Protein AF-A0A821KIL1-F1 (afdb_monomer)

Foldseek 3Di:
DDDDPDDDDPDDDDDDDDDPPDPDDDDFWFDAPPDPVLSVVQRCVLPVVDDPVVSVVVVVVVLVVVVVVDDDDDPDDPVVVCVVSVVVVVVVVDDDDQQGPVRDGDDPD

Radius of gyration: 19.92 Å; Cα contacts (8 Å, |Δi|>4): 41; chains: 1; bounding box: 48×30×55 Å

Secondary structure (DSSP, 8-state):
----S---STT--------TT-----------SS-HHHHHHHHHHHHTT--HHHHHHHHHHHHHHHHTT----S---HHHHHHHHHHHHHHHT-SPP-PBTTTB-----

Mean predicted aligned error: 5.85 Å

Structure (mmCIF, N/CA/C/O backbone):
data_AF-A0A821KIL1-F1
#
_entry.id   AF-A0A821KIL1-F1
#
loop_
_atom_site.group_PDB
_atom_site.id
_atom_site.type_symbol
_atom_site.label_atom_id
_atom_site.label_alt_id
_atom_site.label_comp_id
_atom_site.label_asym_id
_atom_site.label_entity_id
_atom_site.label_seq_id
_atom_site.pdbx_PDB_ins_code
_atom_site.Cartn_x
_atom_site.Cartn_y
_atom_site.Cartn_z
_atom_site.occupancy
_atom_site.B_iso_or_equiv
_atom_site.auth_seq_id
_atom_site.auth_comp_id
_atom_site.auth_asym_id
_atom_site.auth_atom_id
_atom_site.pdbx_PDB_model_num
ATOM 1 N N . MET A 1 1 ? -12.542 10.463 29.159 1.00 49.09 1 MET A N 1
ATOM 2 C CA . MET A 1 1 ? -13.293 10.935 27.976 1.00 49.09 1 MET A CA 1
ATOM 3 C C . MET A 1 1 ? -14.087 9.761 27.441 1.00 49.09 1 MET A C 1
ATOM 5 O O . MET A 1 1 ? -13.485 8.727 27.191 1.00 49.09 1 MET A O 1
ATOM 9 N N . HIS A 1 2 ? -15.406 9.889 27.319 1.00 59.34 2 HIS A N 1
ATOM 10 C CA . HIS A 1 2 ? -16.233 8.879 26.659 1.00 59.34 2 HIS A CA 1
ATOM 11 C C . HIS A 1 2 ? -16.353 9.264 25.184 1.00 59.34 2 HIS A C 1
ATOM 13 O O . HIS A 1 2 ? -17.156 10.121 24.831 1.00 59.34 2 HIS A O 1
ATOM 19 N N . GLY A 1 3 ? -15.476 8.709 24.347 1.00 70.69 3 GLY A N 1
ATOM 20 C CA . GLY A 1 3 ? -15.628 8.786 22.895 1.00 70.69 3 GLY A CA 1
ATOM 21 C C . GLY A 1 3 ? -16.707 7.809 22.428 1.00 70.69 3 GLY A C 1
ATOM 22 O O . GLY A 1 3 ? -16.895 6.761 23.046 1.00 70.69 3 GLY A O 1
ATOM 23 N N . GLN A 1 4 ? -17.419 8.148 21.356 1.00 79.94 4 GLN 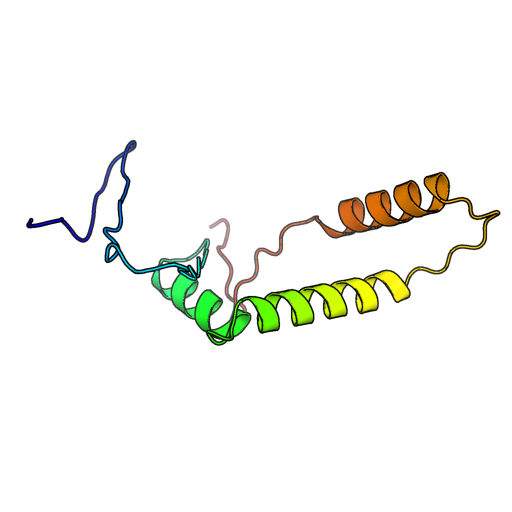A N 1
ATOM 24 C CA . GLN A 1 4 ? -18.281 7.197 20.656 1.00 79.94 4 GLN A CA 1
ATOM 25 C C . GLN A 1 4 ? -17.434 6.356 19.696 1.00 79.94 4 GLN A C 1
ATOM 27 O O . GLN A 1 4 ? -16.474 6.854 19.111 1.00 79.94 4 GLN A O 1
ATOM 32 N N . THR A 1 5 ? -17.776 5.077 19.543 1.00 83.81 5 THR A N 1
ATOM 33 C CA . THR A 1 5 ? -17.090 4.162 18.612 1.00 83.81 5 THR A CA 1
ATOM 34 C C . THR A 1 5 ? -17.677 4.199 17.201 1.00 83.81 5 THR A C 1
ATOM 36 O O . THR A 1 5 ? -17.142 3.558 16.303 1.00 83.81 5 THR A O 1
ATOM 39 N N . THR A 1 6 ? -18.773 4.934 17.008 1.00 85.62 6 THR A N 1
ATOM 40 C CA . THR A 1 6 ? -19.497 5.089 15.743 1.00 85.62 6 THR A CA 1
ATOM 41 C C . THR A 1 6 ? -19.999 6.525 15.621 1.00 85.62 6 THR A C 1
ATOM 43 O O . THR A 1 6 ? -20.424 7.108 16.619 1.00 85.62 6 THR A O 1
ATOM 46 N N . ALA A 1 7 ? -19.967 7.083 14.413 1.00 89.38 7 ALA A N 1
ATOM 47 C CA . ALA A 1 7 ? -20.533 8.389 14.097 1.00 89.38 7 ALA A CA 1
ATOM 48 C C . ALA A 1 7 ? -21.105 8.354 12.675 1.00 89.38 7 ALA A C 1
ATOM 50 O O . ALA A 1 7 ? -20.383 7.990 11.750 1.00 89.38 7 ALA A O 1
ATOM 51 N N . ASP A 1 8 ? -22.362 8.770 12.516 1.00 89.69 8 ASP A N 1
ATOM 52 C CA . ASP A 1 8 ? -23.072 8.778 11.234 1.00 89.69 8 ASP A CA 1
ATOM 53 C C . ASP A 1 8 ? -23.436 10.218 10.838 1.00 89.69 8 ASP A C 1
ATOM 55 O O . ASP A 1 8 ? -24.020 10.965 11.626 1.00 89.69 8 ASP A O 1
ATOM 59 N N . GLY A 1 9 ? -23.082 10.624 9.616 1.00 90.25 9 GLY A N 1
ATOM 60 C CA . GLY A 1 9 ? -23.398 11.943 9.058 1.00 90.25 9 GLY A CA 1
ATOM 61 C C . GLY A 1 9 ? -22.335 12.451 8.081 1.00 90.25 9 GLY A C 1
ATOM 62 O O . GLY A 1 9 ? -21.211 11.962 8.061 1.00 90.25 9 GLY A O 1
ATOM 63 N N . CYS A 1 10 ? -22.668 13.474 7.286 1.00 87.06 10 CYS A N 1
ATOM 64 C CA . CYS A 1 10 ? -21.799 13.996 6.216 1.00 87.06 10 CYS A CA 1
ATOM 65 C C . CYS A 1 10 ? -20.454 14.584 6.692 1.00 87.06 10 CYS A C 1
ATOM 67 O O . CYS A 1 10 ? -19.582 14.847 5.869 1.00 87.06 10 CYS A O 1
ATOM 69 N N . SER A 1 11 ? -20.285 14.781 8.001 1.00 89.19 11 SER A N 1
ATOM 70 C CA . SER A 1 11 ? -19.078 15.340 8.619 1.00 89.19 11 SER A CA 1
ATOM 71 C C . SER A 1 11 ? -18.609 14.487 9.802 1.00 89.19 11 SER A C 1
ATOM 73 O O . SER A 1 11 ? -18.290 15.011 10.870 1.00 89.19 11 SER A O 1
ATOM 75 N N . SER A 1 12 ? -18.610 13.162 9.641 1.00 90.62 12 SER A N 1
ATOM 76 C CA . SER A 1 12 ? -18.043 12.236 10.625 1.00 90.62 12 SER A CA 1
ATOM 77 C C . SER A 1 12 ? -16.513 12.252 10.587 1.00 90.62 12 SER A C 1
ATOM 79 O O . SER A 1 12 ? -15.907 12.294 9.517 1.00 90.62 12 SER A O 1
ATOM 81 N N . GLY A 1 13 ? -15.880 12.146 11.752 1.00 90.06 13 GLY A N 1
ATOM 82 C CA . GLY A 1 13 ? -14.432 12.034 11.877 1.00 90.06 13 GLY A CA 1
ATOM 83 C C . GLY A 1 13 ? -14.039 11.363 13.186 1.00 90.06 13 GLY A C 1
ATOM 84 O O . GLY A 1 13 ? -14.853 11.229 14.099 1.00 90.06 13 GLY A O 1
ATOM 85 N N . ALA A 1 14 ? -12.780 10.947 13.275 1.00 90.25 14 ALA A N 1
ATOM 86 C CA . ALA A 1 14 ? -12.220 10.323 14.463 1.00 90.25 14 ALA A CA 1
ATOM 87 C C . ALA A 1 14 ? -10.844 10.913 14.775 1.00 90.25 14 ALA A C 1
ATOM 89 O O . ALA A 1 14 ? -10.106 11.321 13.878 1.00 90.25 14 ALA A O 1
ATOM 90 N N . TYR A 1 15 ? -10.491 10.923 16.056 1.00 90.62 15 TYR A N 1
ATOM 91 C CA . TYR A 1 15 ? -9.138 11.193 16.519 1.00 90.62 15 TYR A CA 1
ATOM 92 C C . TYR A 1 15 ? -8.693 10.055 17.432 1.00 90.62 15 TYR A C 1
ATOM 94 O O . TYR A 1 15 ? -9.498 9.453 18.143 1.00 90.62 15 TYR A O 1
ATOM 102 N N . VAL A 1 16 ? -7.396 9.771 17.419 1.00 88.50 16 VAL A N 1
ATOM 103 C CA . VAL A 1 16 ? -6.764 8.825 18.339 1.00 88.50 16 VAL A CA 1
ATOM 104 C C . VAL A 1 16 ? -5.813 9.595 19.243 1.00 88.50 16 VAL A C 1
ATOM 106 O O . VAL A 1 16 ? -5.052 10.442 18.778 1.00 88.50 16 VAL A O 1
ATOM 109 N N . ILE A 1 17 ? -5.876 9.327 20.545 1.00 90.12 17 ILE A N 1
ATOM 110 C CA . ILE A 1 17 ? -4.941 9.895 21.518 1.00 90.12 17 ILE A CA 1
ATOM 111 C C . ILE A 1 17 ? -3.848 8.862 21.759 1.00 90.12 17 ILE A C 1
ATOM 113 O O . ILE A 1 17 ? -4.132 7.723 22.127 1.00 90.12 17 ILE A O 1
ATOM 117 N N . LEU A 1 18 ? -2.599 9.273 21.561 1.00 91.44 18 LEU A N 1
ATOM 118 C CA . LEU A 1 18 ? -1.425 8.429 21.742 1.00 91.44 18 LEU A CA 1
ATOM 119 C C . LEU A 1 18 ? -0.669 8.832 23.016 1.00 91.44 18 LEU A C 1
ATOM 121 O O . LEU A 1 18 ? -0.703 10.004 23.402 1.00 91.44 18 LEU A O 1
ATOM 125 N N . PRO A 1 19 ? 0.042 7.898 23.670 1.00 94.19 19 PRO A N 1
ATOM 126 C CA . PRO A 1 19 ? 0.932 8.235 24.774 1.00 94.19 19 PRO A CA 1
ATOM 127 C C . PRO A 1 19 ? 2.016 9.232 24.346 1.00 94.19 19 PRO A C 1
ATOM 129 O O . PRO A 1 19 ? 2.558 9.130 23.248 1.00 94.19 19 PRO A O 1
ATOM 132 N N . VAL A 1 20 ? 2.403 10.139 25.249 1.00 90.75 20 VAL A N 1
ATOM 133 C CA . VAL A 1 20 ? 3.392 11.211 24.985 1.00 90.75 20 VAL A CA 1
ATOM 134 C C . VAL A 1 20 ? 4.745 10.670 24.500 1.00 90.75 20 VAL A C 1
ATOM 136 O O . VAL A 1 20 ? 5.443 11.325 23.734 1.00 90.75 20 VAL A O 1
ATOM 139 N N . ASN A 1 21 ? 5.102 9.449 24.901 1.00 94.44 21 ASN A N 1
ATOM 140 C CA . ASN A 1 21 ? 6.375 8.817 24.546 1.00 94.44 21 ASN A CA 1
ATOM 141 C C . ASN A 1 21 ? 6.287 7.915 23.298 1.00 94.44 21 ASN A C 1
ATOM 143 O O . ASN A 1 21 ? 7.268 7.252 22.955 1.00 94.44 21 ASN A O 1
ATOM 147 N N . GLN A 1 22 ? 5.134 7.860 22.620 1.00 94.94 22 GLN A N 1
ATOM 148 C CA . GLN A 1 22 ? 4.953 7.057 21.412 1.00 94.94 22 GLN A CA 1
ATOM 149 C C . GLN A 1 22 ? 5.610 7.751 20.211 1.00 94.94 22 GLN A C 1
ATOM 151 O O . GLN A 1 22 ? 5.113 8.756 19.714 1.00 94.94 22 GLN A O 1
ATOM 156 N N . LYS A 1 23 ? 6.726 7.200 19.720 1.00 92.12 23 LYS A N 1
ATOM 157 C CA . LYS A 1 23 ? 7.487 7.786 18.598 1.00 92.12 23 LYS A CA 1
ATOM 158 C C . LYS A 1 23 ? 6.980 7.386 17.213 1.00 92.12 23 LYS A C 1
ATOM 160 O O . LYS A 1 23 ? 7.211 8.110 16.253 1.00 92.12 23 LYS A O 1
ATOM 165 N N . GLN A 1 24 ? 6.330 6.230 17.100 1.00 92.62 24 GLN A N 1
ATOM 166 C CA . GLN A 1 24 ? 5.873 5.686 15.823 1.00 92.62 24 GLN A CA 1
ATOM 167 C C . GLN A 1 24 ? 4.553 4.948 16.003 1.00 92.62 24 GLN A C 1
ATOM 169 O O . GLN A 1 24 ? 4.387 4.199 16.964 1.00 92.62 24 GLN A O 1
ATOM 174 N N . VAL A 1 25 ? 3.630 5.131 15.065 1.00 93.06 25 VAL A N 1
ATOM 175 C CA . VAL A 1 25 ? 2.373 4.383 14.992 1.00 93.06 25 VAL A CA 1
ATOM 176 C C . VAL A 1 25 ? 2.220 3.861 13.577 1.00 93.06 25 VAL A C 1
ATOM 178 O O . VAL A 1 25 ? 2.417 4.603 12.619 1.00 93.06 25 VAL A O 1
ATOM 181 N N . THR A 1 26 ? 1.883 2.580 13.458 1.00 93.69 26 THR A N 1
ATOM 182 C CA . THR A 1 26 ? 1.525 1.970 12.176 1.00 93.69 26 THR A CA 1
ATOM 183 C C . THR A 1 26 ? 0.011 1.865 12.112 1.00 93.69 26 THR A C 1
ATOM 185 O O . THR A 1 26 ? -0.611 1.373 13.053 1.00 93.69 26 THR A O 1
ATOM 188 N N . VAL A 1 27 ? -0.573 2.339 11.015 1.00 94.19 27 VAL A N 1
ATOM 189 C CA . VAL A 1 27 ? -2.014 2.277 10.761 1.00 94.19 27 VAL A CA 1
ATOM 190 C C . VAL A 1 27 ? -2.239 1.446 9.508 1.00 94.19 27 VAL A C 1
ATOM 192 O O . VAL A 1 27 ? -1.597 1.680 8.487 1.00 94.19 27 VAL A O 1
ATOM 195 N N . TYR A 1 28 ? -3.170 0.503 9.592 1.00 95.50 28 TYR A N 1
ATOM 196 C CA . TYR A 1 28 ? -3.638 -0.285 8.459 1.00 95.50 28 TYR A CA 1
ATOM 197 C C . TYR A 1 28 ? -5.047 0.174 8.103 1.00 95.50 28 TYR A C 1
ATOM 199 O O . TYR A 1 28 ? -5.903 0.282 8.982 1.00 95.50 28 TYR A O 1
ATOM 207 N N . VAL A 1 29 ? -5.285 0.446 6.822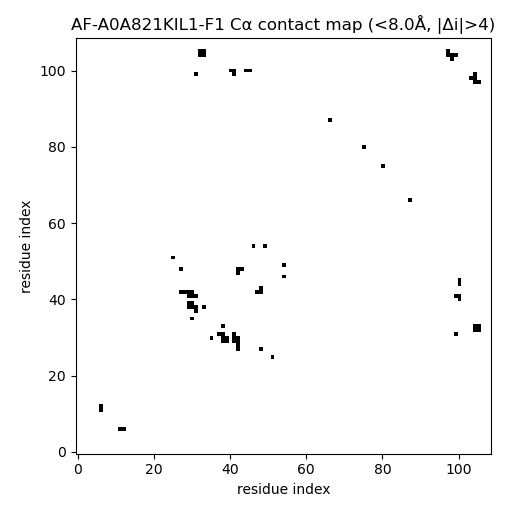 1.00 95.19 29 VAL A N 1
ATOM 208 C CA . VAL A 1 29 ? -6.588 0.887 6.316 1.00 95.19 29 VAL A CA 1
ATOM 209 C C . VAL A 1 29 ? -7.061 -0.117 5.276 1.00 95.19 29 VAL A C 1
ATOM 211 O O . VAL A 1 29 ? -6.441 -0.264 4.227 1.00 95.19 29 VAL A O 1
ATOM 214 N N . GLY A 1 30 ? -8.143 -0.826 5.592 1.00 93.94 30 GLY A N 1
ATOM 215 C CA . GLY A 1 30 ? -8.839 -1.694 4.648 1.00 93.94 30 GLY A CA 1
ATOM 216 C C . GLY A 1 30 ? -9.964 -0.932 3.959 1.00 93.94 30 GLY A C 1
ATOM 217 O O . GLY A 1 30 ? -10.677 -0.168 4.609 1.00 93.94 30 GLY A O 1
ATOM 218 N N . ILE A 1 31 ? -10.137 -1.168 2.661 1.00 93.31 31 ILE A N 1
ATOM 219 C CA . ILE A 1 31 ? -11.257 -0.649 1.873 1.00 93.31 31 ILE A CA 1
ATOM 220 C C . ILE A 1 31 ? -12.042 -1.809 1.258 1.00 93.31 31 ILE A C 1
ATOM 222 O O . ILE A 1 31 ? -11.493 -2.886 1.003 1.00 93.31 31 ILE A O 1
ATOM 226 N N . SER A 1 32 ? -13.338 -1.592 1.066 1.00 93.94 32 SER A N 1
ATOM 227 C CA . SER A 1 32 ? -14.253 -2.523 0.411 1.00 93.94 32 SER A CA 1
ATOM 228 C C . SER A 1 32 ? -15.446 -1.744 -0.130 1.00 93.94 32 SER A C 1
ATOM 230 O O . SER A 1 32 ? -15.954 -0.843 0.540 1.00 93.94 32 SER A O 1
ATOM 232 N N . PHE A 1 33 ? -15.886 -2.105 -1.327 1.00 91.25 33 PHE A N 1
ATOM 233 C CA . PHE A 1 33 ? -17.155 -1.703 -1.919 1.00 91.25 33 PHE A CA 1
ATOM 234 C C . PHE A 1 33 ? -18.333 -2.507 -1.351 1.00 91.25 33 PHE A C 1
ATOM 236 O O . PHE A 1 33 ? -19.474 -2.078 -1.479 1.00 91.25 33 PHE A O 1
ATOM 243 N N . VAL A 1 34 ? -18.073 -3.655 -0.714 1.00 91.69 34 VAL A N 1
ATOM 244 C CA . VAL A 1 34 ? -19.105 -4.570 -0.204 1.00 91.69 34 VAL A CA 1
ATOM 245 C C . VAL A 1 34 ? -19.514 -4.238 1.231 1.00 91.69 34 VAL A C 1
ATOM 247 O O . VAL A 1 34 ? -20.695 -4.055 1.516 1.00 91.69 34 VAL A O 1
ATOM 250 N N . SER A 1 35 ? -18.570 -4.215 2.178 1.00 93.06 35 SER A N 1
ATOM 251 C CA . SER A 1 35 ? -18.890 -3.968 3.594 1.00 93.06 35 SER A CA 1
ATOM 252 C C . SER A 1 35 ? -17.657 -3.683 4.453 1.00 93.06 35 SER A C 1
ATOM 254 O O . SER A 1 35 ? -16.528 -3.993 4.079 1.00 93.06 35 SER A O 1
ATOM 256 N N . ILE A 1 36 ? -17.869 -3.176 5.675 1.00 94.38 36 ILE A N 1
ATOM 257 C CA . ILE A 1 36 ? -16.793 -3.029 6.672 1.00 94.38 36 ILE A CA 1
ATOM 258 C C . ILE A 1 36 ? -16.178 -4.394 7.029 1.00 94.38 36 ILE A C 1
ATOM 260 O O . ILE A 1 36 ? -14.971 -4.486 7.235 1.00 94.38 36 ILE A O 1
ATOM 264 N N . GLU A 1 37 ? -16.979 -5.461 7.089 1.00 95.19 37 GLU A N 1
ATOM 265 C CA . GLU A 1 37 ? -16.461 -6.802 7.385 1.00 95.19 37 GLU A CA 1
ATOM 266 C C . GLU A 1 37 ? -15.553 -7.307 6.264 1.00 95.19 37 GLU A C 1
ATOM 268 O O . GLU A 1 37 ? -14.440 -7.769 6.514 1.00 95.19 37 GLU A O 1
ATOM 273 N N . GLN A 1 38 ? -15.969 -7.109 5.016 1.00 95.56 38 GLN A N 1
ATOM 274 C CA . GLN A 1 38 ? -15.142 -7.447 3.870 1.00 95.56 38 GLN A CA 1
ATOM 275 C C . GLN A 1 38 ? -13.871 -6.576 3.807 1.00 95.56 38 GLN A C 1
ATOM 277 O O . GLN A 1 38 ? -12.798 -7.087 3.490 1.00 95.56 38 GLN A O 1
ATOM 282 N N . ALA A 1 39 ? -13.929 -5.302 4.212 1.00 95.62 39 ALA A N 1
ATOM 283 C CA . ALA A 1 39 ? -12.733 -4.464 4.342 1.00 95.62 39 ALA A CA 1
ATOM 284 C C . ALA A 1 39 ? -11.722 -5.038 5.356 1.00 95.62 39 ALA A C 1
ATOM 286 O O . ALA A 1 39 ? -10.516 -4.992 5.106 1.00 95.62 39 ALA A O 1
ATOM 287 N N . ARG A 1 40 ? -12.186 -5.625 6.473 1.00 95.25 40 ARG A N 1
ATOM 288 C CA . ARG A 1 40 ? -11.316 -6.323 7.445 1.00 95.25 40 ARG A CA 1
ATOM 289 C C . ARG A 1 40 ? -10.698 -7.584 6.847 1.00 95.25 40 ARG A C 1
ATOM 291 O O . ARG A 1 40 ? -9.506 -7.824 7.033 1.00 95.25 40 ARG A O 1
ATOM 298 N N . ILE A 1 41 ? -11.488 -8.357 6.103 1.00 95.62 41 ILE A N 1
ATOM 299 C CA . ILE A 1 41 ? -11.035 -9.557 5.390 1.00 95.62 41 ILE A CA 1
ATOM 300 C C . ILE A 1 41 ? -9.949 -9.202 4.361 1.00 95.62 41 ILE A C 1
ATOM 302 O O . ILE A 1 41 ? -8.891 -9.837 4.343 1.00 95.62 41 ILE A O 1
ATOM 306 N N . ASN A 1 42 ? -10.169 -8.156 3.557 1.00 94.81 42 ASN A N 1
ATOM 307 C CA . ASN A 1 42 ? -9.189 -7.645 2.597 1.00 94.81 42 ASN A CA 1
ATOM 308 C C . ASN A 1 42 ? -7.897 -7.233 3.300 1.00 94.81 42 ASN A C 1
ATOM 310 O O . ASN A 1 42 ? -6.820 -7.682 2.913 1.00 94.81 42 ASN A O 1
ATOM 314 N N . LEU A 1 43 ? -8.007 -6.439 4.369 1.00 96.06 43 LEU A N 1
ATOM 315 C CA . LEU A 1 43 ? -6.859 -5.981 5.143 1.00 96.06 43 LEU A CA 1
ATOM 316 C C . LEU A 1 43 ? -6.017 -7.157 5.650 1.00 96.06 43 LEU A C 1
ATOM 318 O O . LEU A 1 43 ? -4.800 -7.172 5.457 1.00 96.06 43 LEU A O 1
ATOM 322 N N . GLN A 1 44 ? -6.659 -8.163 6.251 1.00 95.31 44 GLN A N 1
ATOM 323 C CA . GLN A 1 44 ? -5.975 -9.337 6.783 1.00 95.31 44 GLN A CA 1
ATOM 324 C C . GLN A 1 44 ? -5.302 -10.159 5.679 1.00 95.31 44 GLN A C 1
ATOM 326 O O . GLN A 1 44 ? -4.160 -10.577 5.847 1.00 95.31 44 GLN A O 1
ATOM 331 N N . MET A 1 45 ? -5.971 -10.395 4.549 1.00 94.00 45 MET A N 1
ATOM 332 C CA . MET A 1 45 ? -5.399 -11.204 3.467 1.00 94.00 45 MET A CA 1
ATO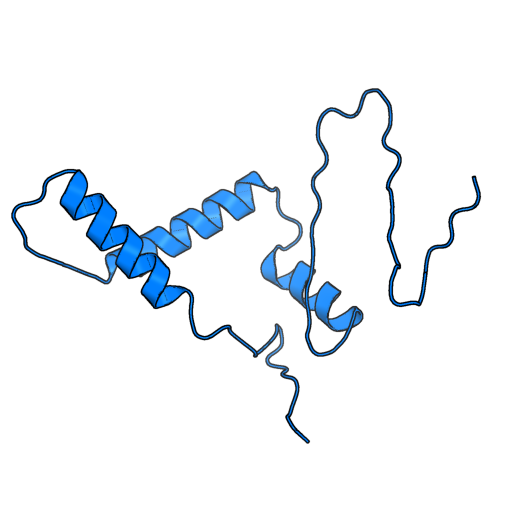M 333 C C . MET A 1 45 ? -4.269 -10.499 2.719 1.00 94.00 45 MET A C 1
ATOM 335 O O . MET A 1 45 ? -3.266 -11.135 2.396 1.00 94.00 45 MET A O 1
ATOM 339 N N . GLN A 1 46 ? -4.419 -9.202 2.451 1.00 92.12 46 GLN A N 1
ATOM 340 C CA . GLN A 1 46 ? -3.462 -8.434 1.653 1.00 92.12 46 GLN A CA 1
ATOM 341 C C . GLN A 1 46 ? -2.206 -8.075 2.443 1.00 92.12 46 GLN A C 1
ATOM 343 O O . GLN A 1 46 ? -1.115 -8.054 1.881 1.00 92.12 46 GLN A O 1
ATOM 348 N N . THR A 1 47 ? -2.346 -7.793 3.741 1.00 94.62 47 THR A N 1
ATOM 349 C CA . THR A 1 47 ? -1.222 -7.323 4.566 1.00 94.62 47 THR A CA 1
ATOM 350 C C . THR A 1 47 ? -0.690 -8.379 5.522 1.00 94.62 47 THR A C 1
ATOM 352 O O . THR A 1 47 ? 0.448 -8.264 5.968 1.00 94.62 47 THR A O 1
ATOM 355 N N . LYS A 1 48 ? -1.519 -9.365 5.905 1.00 94.31 48 LYS A N 1
ATOM 356 C CA . LYS A 1 48 ? -1.261 -10.318 7.003 1.00 94.31 48 LYS A CA 1
ATOM 357 C C . LYS A 1 48 ? -0.838 -9.651 8.319 1.00 94.31 48 LYS A C 1
ATOM 359 O O . LYS A 1 48 ? -0.312 -10.324 9.201 1.00 94.31 48 LYS A O 1
ATOM 364 N N . LEU A 1 49 ? -1.085 -8.343 8.451 1.00 93.00 49 LEU A N 1
ATOM 365 C CA . LEU A 1 49 ? -0.580 -7.481 9.520 1.00 93.00 49 LEU A CA 1
ATOM 366 C C . LEU A 1 49 ? 0.952 -7.551 9.694 1.00 93.00 49 LEU A C 1
ATOM 368 O O . LEU A 1 49 ? 1.465 -7.402 10.804 1.00 93.00 49 LEU A O 1
ATOM 372 N N . GLU A 1 50 ? 1.686 -7.777 8.600 1.00 96.50 50 GLU A N 1
ATOM 373 C CA . GLU A 1 50 ? 3.147 -7.673 8.568 1.00 96.50 50 GLU A CA 1
ATOM 374 C C . GLU A 1 50 ? 3.622 -6.232 8.773 1.00 96.50 50 GLU A C 1
ATOM 376 O O . GLU A 1 50 ? 2.875 -5.285 8.557 1.00 96.50 50 GLU A O 1
ATOM 381 N N . SER A 1 51 ? 4.890 -6.044 9.154 1.00 96.50 51 SER A N 1
ATOM 382 C CA . SER A 1 51 ? 5.439 -4.707 9.397 1.00 96.50 51 SER A CA 1
ATOM 383 C C . SER A 1 51 ? 5.372 -3.806 8.158 1.00 96.50 51 SER A C 1
ATOM 385 O O . SER A 1 51 ? 5.463 -4.267 7.018 1.00 96.50 51 SER A O 1
ATOM 387 N N . PHE A 1 52 ? 5.297 -2.492 8.391 1.00 96.31 52 PHE A N 1
ATOM 388 C CA . PHE A 1 52 ? 5.308 -1.487 7.325 1.00 96.31 52 PHE A CA 1
ATOM 389 C C . PHE A 1 52 ? 6.473 -1.685 6.343 1.00 96.31 52 PHE A C 1
ATOM 391 O O . PHE A 1 52 ? 6.272 -1.657 5.131 1.00 96.31 52 PHE A O 1
ATOM 398 N N . ASP A 1 53 ? 7.678 -1.941 6.860 1.00 97.12 53 ASP A N 1
ATOM 399 C CA . ASP A 1 53 ? 8.861 -2.155 6.025 1.00 97.12 53 ASP A CA 1
ATOM 400 C C . ASP A 1 53 ? 8.780 -3.461 5.224 1.00 97.12 53 ASP A C 1
ATOM 402 O O . ASP A 1 53 ? 9.195 -3.480 4.066 1.00 97.12 53 ASP A O 1
ATOM 406 N N . SER A 1 54 ? 8.205 -4.532 5.792 1.00 97.44 54 SER A N 1
ATOM 407 C CA . SER A 1 54 ? 7.972 -5.790 5.063 1.00 97.44 54 SER A CA 1
ATOM 408 C C . SER A 1 54 ? 7.059 -5.556 3.862 1.00 97.44 54 SER A C 1
ATOM 410 O O . SER A 1 54 ? 7.426 -5.857 2.725 1.00 97.44 54 SER A O 1
ATOM 412 N N . ILE A 1 55 ? 5.911 -4.914 4.100 1.00 97.19 55 ILE A N 1
ATOM 413 C CA . ILE A 1 55 ? 4.916 -4.616 3.065 1.00 97.19 55 ILE A CA 1
ATOM 414 C C . ILE A 1 55 ? 5.506 -3.685 2.001 1.00 97.19 55 ILE A C 1
ATOM 416 O O . ILE A 1 55 ? 5.357 -3.940 0.805 1.00 97.19 55 ILE A O 1
ATOM 420 N N . ARG A 1 56 ? 6.228 -2.633 2.409 1.00 97.31 56 ARG A N 1
ATOM 421 C CA . ARG A 1 56 ? 6.901 -1.707 1.487 1.00 97.31 56 ARG A CA 1
ATOM 422 C C . ARG A 1 56 ? 7.879 -2.441 0.574 1.00 97.31 56 ARG A C 1
ATOM 424 O O . ARG A 1 56 ? 7.856 -2.227 -0.637 1.00 97.31 56 ARG A O 1
ATOM 431 N N . ASN A 1 57 ? 8.726 -3.293 1.147 1.00 98.25 57 ASN A N 1
ATOM 432 C CA . ASN A 1 57 ? 9.715 -4.048 0.386 1.00 98.25 57 ASN A CA 1
ATOM 433 C C . ASN A 1 57 ? 9.040 -5.034 -0.570 1.00 98.25 57 ASN A C 1
ATOM 435 O O . ASN A 1 57 ? 9.412 -5.096 -1.739 1.00 98.25 57 ASN A O 1
ATOM 439 N N . PHE A 1 58 ? 8.017 -5.754 -0.107 1.00 97.06 58 PHE A N 1
ATOM 440 C CA . PHE A 1 58 ? 7.249 -6.677 -0.937 1.00 97.06 58 PHE A CA 1
ATOM 441 C C . PHE A 1 58 ? 6.607 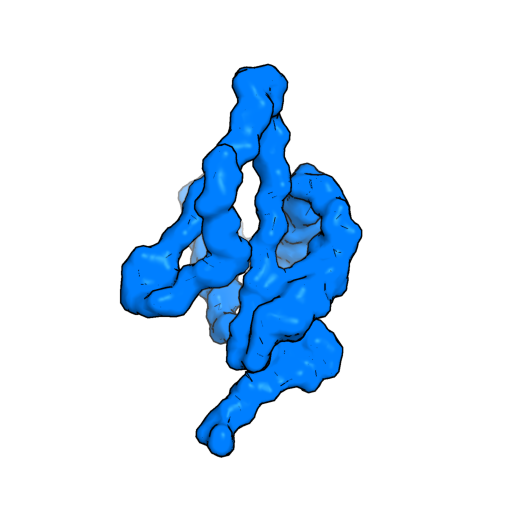-5.973 -2.144 1.00 97.06 58 PHE A C 1
ATOM 443 O O . PHE A 1 58 ? 6.769 -6.418 -3.282 1.00 97.06 58 PHE A O 1
ATOM 450 N N . ILE A 1 59 ? 5.941 -4.835 -1.920 1.00 95.88 59 ILE A N 1
ATOM 451 C CA . ILE A 1 59 ? 5.316 -4.042 -2.989 1.00 95.88 59 ILE A CA 1
ATOM 452 C C . ILE A 1 59 ? 6.375 -3.521 -3.966 1.00 95.88 59 ILE A C 1
ATOM 454 O O . ILE A 1 59 ? 6.181 -3.603 -5.178 1.00 95.88 59 ILE A O 1
ATOM 458 N N . GLN A 1 60 ? 7.514 -3.029 -3.468 1.00 96.75 60 GLN A N 1
ATOM 459 C CA . GLN A 1 60 ? 8.604 -2.558 -4.322 1.00 96.75 60 GLN A CA 1
ATOM 460 C C . GLN A 1 60 ? 9.144 -3.675 -5.224 1.00 96.75 60 GLN A C 1
ATOM 462 O O . GLN A 1 60 ? 9.325 -3.454 -6.419 1.00 96.75 60 GLN A O 1
ATOM 467 N N . GLN A 1 61 ? 9.369 -4.874 -4.682 1.00 97.62 61 GLN A N 1
ATOM 468 C CA . GLN A 1 61 ? 9.833 -6.015 -5.478 1.00 97.62 61 GLN A CA 1
ATOM 469 C C . GLN A 1 61 ? 8.785 -6.470 -6.495 1.00 97.62 61 GLN A C 1
ATOM 471 O O . GLN A 1 61 ? 9.133 -6.795 -7.627 1.00 97.62 61 GLN A O 1
ATOM 476 N N . THR A 1 62 ? 7.503 -6.427 -6.127 1.00 95.69 62 THR A N 1
ATOM 477 C CA . THR A 1 62 ? 6.399 -6.749 -7.041 1.00 95.69 62 THR A CA 1
ATOM 478 C C . THR A 1 62 ? 6.391 -5.801 -8.241 1.00 95.69 62 THR A C 1
ATOM 480 O O . THR A 1 62 ? 6.355 -6.256 -9.381 1.00 95.69 62 THR A O 1
ATOM 483 N N . TRP A 1 63 ? 6.524 -4.491 -8.007 1.00 94.44 63 TRP A N 1
ATOM 484 C CA . TRP A 1 63 ? 6.622 -3.506 -9.088 1.00 94.44 63 TRP A CA 1
ATOM 485 C C . TRP A 1 63 ? 7.851 -3.711 -9.970 1.00 94.44 63 TRP A C 1
ATOM 487 O O . TRP A 1 63 ? 7.723 -3.694 -11.190 1.00 94.44 63 TRP A O 1
ATOM 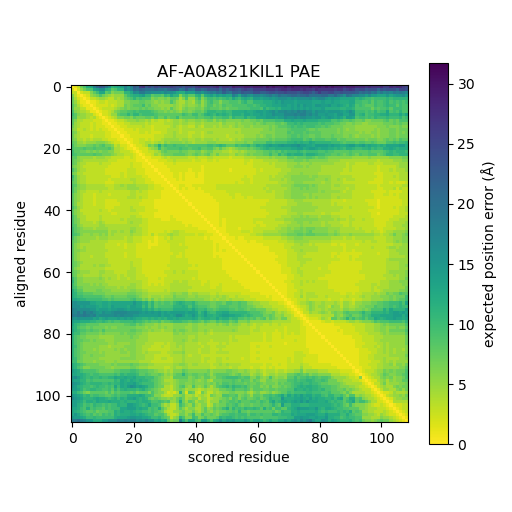497 N N . LEU A 1 64 ? 9.028 -3.933 -9.377 1.00 93.06 64 LEU A N 1
ATOM 498 C CA . LEU A 1 64 ? 10.250 -4.191 -10.146 1.00 93.06 64 LEU A CA 1
ATOM 499 C C . LEU A 1 64 ? 10.107 -5.434 -11.031 1.00 93.06 64 LEU A C 1
ATOM 501 O O . LEU A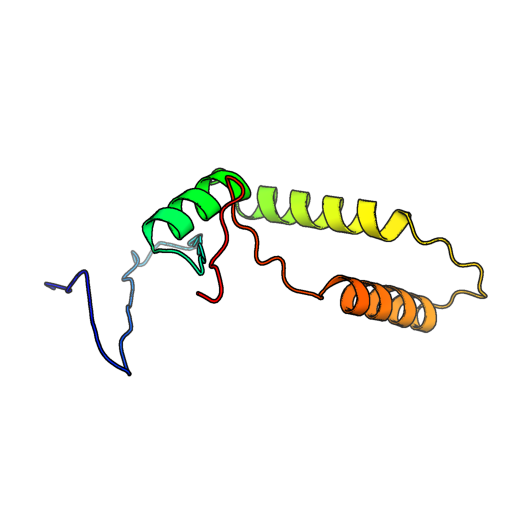 1 64 ? 10.529 -5.410 -12.186 1.00 93.06 64 LEU A O 1
ATOM 505 N N . ASN A 1 65 ? 9.469 -6.489 -10.520 1.00 94.88 65 ASN A N 1
ATOM 506 C CA . ASN A 1 65 ? 9.206 -7.698 -11.289 1.00 94.88 65 ASN A CA 1
ATOM 507 C C . ASN A 1 65 ? 8.258 -7.425 -12.469 1.00 94.88 65 ASN A C 1
ATOM 509 O O . ASN A 1 65 ? 8.576 -7.786 -13.599 1.00 94.88 65 ASN A O 1
ATOM 513 N N . GLU A 1 66 ? 7.137 -6.732 -12.249 1.00 93.31 66 GLU A N 1
ATOM 514 C CA . GLU A 1 66 ? 6.202 -6.403 -13.336 1.00 93.31 66 GLU A CA 1
ATOM 515 C C . GLU A 1 66 ? 6.823 -5.476 -14.386 1.00 93.31 66 GLU A C 1
ATOM 517 O O . GLU A 1 66 ? 6.682 -5.710 -15.585 1.00 93.31 66 GLU A O 1
ATOM 522 N N .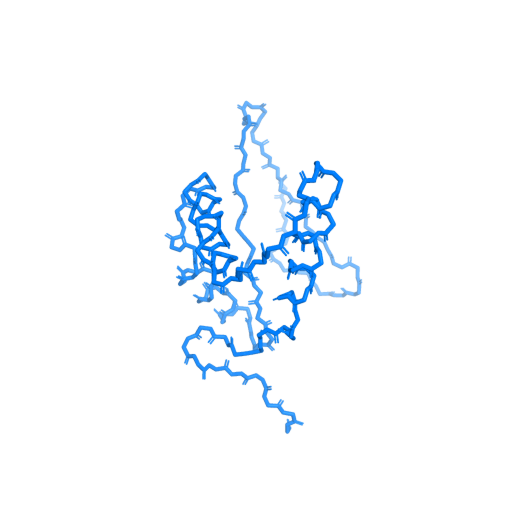 MET A 1 67 ? 7.567 -4.457 -13.953 1.00 91.88 67 MET A N 1
ATOM 523 C CA . MET A 1 67 ? 8.230 -3.517 -14.858 1.00 91.88 67 MET A CA 1
ATOM 524 C C . MET A 1 67 ? 9.342 -4.179 -15.678 1.00 91.88 67 MET A C 1
ATOM 526 O O . MET A 1 67 ? 9.570 -3.773 -16.814 1.00 91.88 67 MET A O 1
ATOM 530 N N . SER A 1 68 ? 9.993 -5.227 -15.158 1.00 90.69 68 SER A N 1
ATOM 531 C CA . SER A 1 68 ? 11.046 -5.950 -15.889 1.00 90.69 68 SER A CA 1
ATOM 532 C C . SER A 1 68 ? 10.545 -6.680 -17.139 1.00 90.69 68 SER A C 1
ATOM 534 O O . SER A 1 68 ? 11.336 -7.029 -18.009 1.00 90.69 68 SER A O 1
ATOM 536 N N . ARG A 1 69 ? 9.226 -6.871 -17.270 1.00 92.25 69 ARG A N 1
ATOM 537 C CA . ARG A 1 69 ? 8.590 -7.478 -18.448 1.00 92.25 69 ARG A CA 1
ATOM 538 C C . ARG A 1 69 ? 8.617 -6.570 -19.682 1.00 92.25 69 ARG A C 1
ATOM 540 O O . ARG A 1 69 ? 8.307 -7.034 -20.777 1.00 92.25 69 ARG A O 1
ATOM 547 N N . PHE A 1 70 ? 8.934 -5.287 -19.508 1.00 90.88 70 PHE A N 1
ATOM 548 C CA . PHE A 1 70 ? 8.965 -4.294 -20.575 1.00 90.88 70 PHE A CA 1
ATOM 549 C C . PHE A 1 70 ? 10.413 -4.004 -20.966 1.00 90.88 70 PHE A C 1
ATOM 551 O O . PHE A 1 70 ? 11.129 -3.287 -20.271 1.00 90.88 70 PHE A O 1
ATOM 558 N N . GLU A 1 71 ? 10.838 -4.535 -22.109 1.00 85.94 71 GLU A N 1
ATOM 559 C CA . GLU A 1 71 ? 12.153 -4.250 -22.677 1.00 85.94 71 GLU A CA 1
ATOM 560 C C . GLU A 1 71 ? 12.054 -3.136 -23.723 1.00 85.94 71 GLU A C 1
ATOM 562 O O . GLU A 1 71 ? 11.230 -3.186 -24.638 1.00 85.94 71 GLU A O 1
ATOM 567 N N . ALA A 1 72 ? 12.911 -2.122 -23.598 1.00 85.69 72 ALA A N 1
ATOM 568 C CA . ALA A 1 72 ? 13.010 -1.031 -24.558 1.00 85.69 72 ALA A CA 1
ATOM 569 C C . ALA A 1 72 ? 14.479 -0.735 -24.884 1.00 85.69 72 ALA A C 1
ATOM 571 O O . ALA A 1 72 ? 15.320 -0.568 -23.998 1.00 85.69 72 ALA A O 1
ATOM 572 N N . THR A 1 73 ? 14.790 -0.652 -26.176 1.00 86.88 73 THR A N 1
ATOM 573 C CA . THR A 1 73 ? 16.116 -0.268 -26.669 1.00 86.88 73 THR A CA 1
ATOM 574 C C . THR A 1 73 ? 16.087 1.193 -27.106 1.00 86.88 73 THR A C 1
ATOM 576 O O . THR A 1 73 ? 15.337 1.554 -28.009 1.00 86.88 73 THR A O 1
ATOM 579 N N . ALA A 1 74 ? 16.900 2.033 -26.466 1.00 82.31 74 ALA A N 1
ATOM 580 C CA . ALA A 1 74 ? 17.041 3.452 -26.780 1.00 82.31 74 ALA A CA 1
ATOM 581 C C . ALA A 1 74 ? 18.423 3.965 -26.341 1.00 82.31 74 ALA A C 1
ATOM 583 O O . ALA A 1 74 ? 19.109 3.320 -25.544 1.00 82.31 74 ALA A O 1
ATOM 584 N N . GLU A 1 75 ? 18.823 5.145 -26.821 1.00 87.56 75 GLU A N 1
ATOM 585 C CA . GLU A 1 75 ? 19.934 5.895 -26.225 1.00 87.56 75 GLU A CA 1
ATOM 586 C C . GLU A 1 75 ? 19.487 6.460 -24.872 1.00 87.56 75 GLU A C 1
ATOM 588 O O . GLU A 1 75 ? 18.899 7.538 -24.775 1.00 87.56 75 GLU A O 1
ATOM 593 N N . TRP A 1 76 ? 19.712 5.683 -23.815 1.00 91.12 76 TRP A N 1
ATOM 594 C CA . TRP A 1 76 ? 19.269 6.041 -22.476 1.00 91.12 76 TRP A CA 1
ATOM 595 C C . TRP A 1 76 ? 20.104 7.179 -21.885 1.00 91.12 76 TRP A C 1
ATOM 597 O O . TRP A 1 76 ? 21.315 7.076 -21.702 1.00 91.12 76 TRP A O 1
ATOM 607 N N . ASN A 1 77 ? 19.416 8.245 -21.490 1.00 94.38 77 ASN A N 1
ATOM 608 C CA . ASN A 1 77 ? 19.882 9.206 -20.498 1.00 94.38 77 ASN A CA 1
ATOM 609 C C . ASN A 1 77 ? 18.925 9.228 -19.294 1.00 94.38 77 ASN A C 1
ATOM 611 O O . ASN A 1 77 ? 17.802 8.714 -19.358 1.00 94.38 77 ASN A O 1
ATOM 615 N N . ARG A 1 78 ? 19.344 9.862 -18.194 1.00 93.88 78 ARG A N 1
ATOM 616 C CA . ARG A 1 78 ? 18.560 9.893 -16.950 1.00 93.88 78 ARG A CA 1
ATOM 617 C C . ARG A 1 78 ? 17.138 10.433 -17.143 1.00 93.88 78 ARG A C 1
ATOM 619 O O . ARG A 1 78 ? 16.205 9.943 -16.517 1.00 93.88 78 ARG A O 1
ATOM 626 N N . GLU A 1 79 ? 16.964 11.431 -18.005 1.00 94.75 79 GLU A N 1
ATOM 627 C CA . GLU A 1 79 ? 15.656 12.027 -18.280 1.00 94.75 79 GLU A CA 1
ATOM 628 C C . GLU A 1 79 ? 14.734 11.045 -19.017 1.00 94.75 79 GLU A C 1
ATOM 630 O O . GLU A 1 79 ? 13.581 10.862 -18.625 1.00 94.75 79 GLU A O 1
ATOM 635 N N . SER A 1 80 ? 15.243 10.377 -20.054 1.00 93.62 80 SER A N 1
ATOM 636 C CA . SER A 1 80 ? 14.492 9.374 -20.819 1.00 93.62 80 SER A CA 1
ATOM 637 C C . SER A 1 80 ? 14.087 8.170 -19.963 1.00 93.62 80 SER A C 1
ATOM 639 O O . SER A 1 80 ? 12.951 7.711 -20.057 1.00 93.62 80 SER A O 1
ATOM 641 N N . GLU A 1 81 ? 14.964 7.725 -19.060 1.00 91.44 81 GLU A N 1
ATOM 642 C CA . GLU A 1 81 ? 14.692 6.637 -18.118 1.00 91.44 81 GLU A CA 1
ATOM 643 C C . GLU A 1 81 ? 13.561 7.004 -17.142 1.00 91.44 81 GLU A C 1
ATOM 645 O O . GLU A 1 81 ? 12.648 6.208 -16.916 1.00 91.44 81 GLU A O 1
ATOM 650 N N . ILE A 1 82 ? 13.579 8.225 -16.588 1.00 93.44 82 ILE A N 1
ATOM 651 C CA . ILE A 1 82 ? 12.505 8.714 -15.710 1.00 93.44 82 ILE A CA 1
ATOM 652 C C . ILE A 1 82 ? 11.183 8.777 -16.476 1.00 93.44 82 ILE A C 1
ATOM 654 O O . ILE A 1 82 ? 10.169 8.302 -15.965 1.00 93.44 82 ILE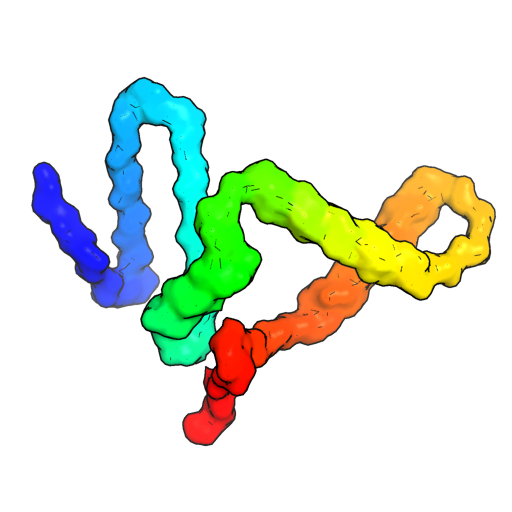 A O 1
ATOM 658 N N . LYS A 1 83 ? 11.178 9.340 -17.692 1.00 93.81 83 LYS A N 1
ATOM 659 C CA . LYS A 1 83 ? 9.960 9.468 -18.509 1.00 93.81 83 LYS A CA 1
ATOM 660 C C . LYS A 1 83 ? 9.350 8.107 -18.830 1.00 93.81 83 LYS A C 1
ATOM 662 O O . LYS A 1 83 ? 8.153 7.928 -18.616 1.00 93.81 83 LYS A O 1
ATOM 667 N N . PHE A 1 84 ? 10.163 7.158 -19.291 1.00 92.62 84 PHE A N 1
ATOM 668 C CA . PHE A 1 84 ? 9.707 5.812 -19.629 1.00 92.62 84 PHE A CA 1
ATOM 669 C C . PHE A 1 84 ? 9.100 5.100 -18.416 1.00 92.62 84 PHE A C 1
ATOM 671 O O . PHE A 1 84 ? 7.944 4.682 -18.462 1.00 92.62 84 PHE A O 1
ATOM 678 N N . ASN A 1 85 ? 9.831 5.043 -17.298 1.00 91.50 85 ASN A N 1
ATOM 679 C CA . ASN A 1 85 ? 9.357 4.360 -16.094 1.00 91.50 85 ASN A CA 1
ATOM 680 C C . ASN A 1 85 ? 8.121 5.036 -15.481 1.00 91.50 85 ASN A C 1
ATOM 682 O O . ASN A 1 85 ? 7.209 4.352 -15.023 1.00 91.50 85 ASN A O 1
ATOM 686 N N . THR A 1 86 ? 8.046 6.369 -15.512 1.00 93.75 86 THR A N 1
ATOM 687 C CA . THR A 1 86 ? 6.873 7.109 -15.016 1.00 93.75 86 THR A CA 1
ATOM 688 C C . THR A 1 86 ? 5.641 6.830 -15.878 1.00 93.75 86 THR A C 1
ATOM 690 O O . THR A 1 86 ? 4.569 6.549 -15.344 1.00 93.75 86 THR A O 1
ATOM 693 N N . ALA A 1 87 ? 5.784 6.848 -17.208 1.00 93.81 87 ALA A N 1
ATOM 694 C CA . ALA A 1 87 ? 4.697 6.505 -18.125 1.00 93.81 87 ALA A CA 1
ATOM 695 C C . ALA A 1 87 ? 4.225 5.056 -17.928 1.00 93.81 87 ALA A C 1
ATOM 697 O O . ALA A 1 87 ? 3.021 4.798 -17.922 1.00 93.81 87 ALA A O 1
ATOM 698 N N . LEU A 1 88 ? 5.160 4.130 -17.701 1.00 93.25 88 LEU A N 1
ATOM 699 C CA . LEU A 1 88 ? 4.847 2.732 -17.441 1.00 93.25 88 LEU A CA 1
ATOM 700 C C . LEU A 1 88 ? 4.028 2.566 -16.149 1.00 93.25 88 LEU A C 1
ATOM 702 O O . LEU A 1 88 ? 2.969 1.939 -16.176 1.00 93.25 88 LEU A O 1
ATOM 706 N N . VAL A 1 89 ? 4.442 3.202 -15.049 1.00 92.44 89 VAL A N 1
ATOM 707 C CA . VAL A 1 89 ? 3.678 3.206 -13.787 1.00 92.44 89 VAL A CA 1
ATOM 708 C C . VAL A 1 89 ? 2.277 3.795 -13.981 1.00 92.44 89 VAL A C 1
ATOM 710 O O . VAL A 1 89 ? 1.299 3.206 -13.517 1.00 92.44 89 VAL A O 1
ATOM 713 N N . HIS A 1 90 ? 2.142 4.911 -14.706 1.00 93.75 90 HIS A N 1
ATOM 714 C CA . HIS A 1 90 ? 0.828 5.487 -15.009 1.00 93.75 90 HIS A CA 1
ATOM 715 C C . HIS A 1 90 ? -0.061 4.528 -15.803 1.00 93.75 90 HIS A C 1
ATOM 717 O O . HIS A 1 90 ? -1.236 4.385 -15.473 1.00 93.75 90 HIS A O 1
ATOM 723 N N . SER A 1 91 ? 0.497 3.844 -16.805 1.00 92.56 91 SER A N 1
ATOM 724 C CA . SER A 1 91 ? -0.262 2.901 -17.633 1.00 92.56 91 SER A CA 1
ATOM 725 C C . SER A 1 91 ? -0.786 1.696 -16.846 1.00 92.56 91 SER A C 1
ATOM 727 O O . SER A 1 91 ? -1.877 1.216 -17.129 1.00 92.56 91 SER A O 1
ATOM 729 N N . MET A 1 92 ? -0.047 1.248 -15.825 1.00 91.50 92 MET A N 1
ATOM 730 C CA . MET A 1 92 ? -0.418 0.101 -14.987 1.00 91.50 92 MET A CA 1
ATOM 731 C C . MET A 1 92 ? -1.308 0.471 -13.791 1.00 91.50 92 MET A C 1
ATOM 733 O O . MET A 1 92 ? -1.798 -0.412 -13.095 1.00 91.50 92 MET A O 1
ATOM 737 N N . SER A 1 93 ? -1.537 1.762 -13.533 1.00 88.81 93 SER A N 1
ATOM 738 C CA . SER A 1 93 ? -2.347 2.224 -12.394 1.00 88.81 93 SER A CA 1
ATOM 739 C C . SER A 1 93 ? -3.859 2.167 -12.660 1.00 88.81 93 SER A C 1
ATOM 741 O O . SER A 1 93 ? -4.655 2.607 -11.831 1.00 88.81 93 SER A O 1
ATOM 743 N N . SER A 1 94 ? -4.285 1.700 -13.834 1.00 87.31 94 SER A N 1
ATOM 744 C CA . SER A 1 94 ? -5.692 1.616 -14.229 1.00 87.31 94 SER A CA 1
ATOM 745 C C . SER A 1 94 ? -5.931 0.453 -15.201 1.00 87.31 94 SER A C 1
ATOM 747 O O . SER A 1 94 ? -5.029 0.116 -15.966 1.00 87.31 94 SER A O 1
ATOM 749 N N . PRO A 1 95 ? -7.145 -0.130 -15.230 1.00 86.19 95 PRO A N 1
ATOM 750 C CA . PRO A 1 95 ? -8.297 0.177 -14.375 1.00 86.19 95 PRO A CA 1
ATOM 751 C C . PRO A 1 95 ? -8.102 -0.291 -12.924 1.00 86.19 95 PRO A C 1
ATOM 753 O O . PRO A 1 95 ? -7.303 -1.182 -12.648 1.00 86.19 95 PRO A O 1
ATOM 756 N N . THR A 1 96 ? -8.844 0.308 -11.990 1.00 81.94 96 THR A N 1
ATOM 757 C CA . THR A 1 96 ? -8.900 -0.171 -10.601 1.00 81.94 96 THR A CA 1
ATOM 758 C C . THR A 1 96 ? -9.439 -1.599 -10.570 1.00 81.94 96 THR A C 1
ATOM 760 O O . THR A 1 96 ? -10.378 -1.920 -11.295 1.00 81.94 96 THR A O 1
ATOM 763 N N . ILE A 1 97 ? -8.867 -2.452 -9.723 1.00 80.62 97 ILE A N 1
ATOM 764 C CA . ILE A 1 97 ? -9.379 -3.804 -9.485 1.00 80.62 97 ILE A CA 1
ATOM 765 C C . ILE A 1 97 ? -10.629 -3.691 -8.599 1.00 80.62 97 ILE A C 1
ATOM 767 O O . ILE A 1 97 ? -10.550 -3.155 -7.496 1.00 80.62 97 ILE A O 1
ATOM 771 N N . TRP A 1 98 ? -11.771 -4.167 -9.102 1.00 80.25 98 TRP A N 1
ATOM 772 C CA . TRP A 1 98 ? -13.061 -4.156 -8.391 1.00 80.25 98 TRP A CA 1
ATOM 773 C C . TRP A 1 98 ? -13.339 -5.455 -7.634 1.00 80.25 98 TRP A C 1
ATOM 775 O O . TRP A 1 98 ? -14.125 -5.454 -6.689 1.00 80.25 98 TRP A O 1
ATOM 785 N N . ASP A 1 99 ? -12.682 -6.545 -8.032 1.00 83.00 99 ASP A N 1
ATOM 786 C CA . ASP A 1 99 ? -12.767 -7.817 -7.328 1.00 83.00 99 ASP A CA 1
ATOM 787 C C . ASP A 1 99 ? -11.979 -7.735 -6.020 1.00 83.00 99 ASP A C 1
ATOM 789 O O . ASP A 1 99 ? -10.803 -7.364 -5.979 1.00 83.00 99 ASP A O 1
ATOM 793 N N . GLU A 1 100 ? -12.630 -8.115 -4.934 1.00 87.56 100 GLU A N 1
ATOM 794 C CA . GLU A 1 100 ? -12.057 -8.122 -3.603 1.00 87.56 100 GLU A CA 1
ATOM 795 C C . GLU A 1 100 ? -11.525 -9.508 -3.231 1.00 87.56 100 GLU A C 1
ATOM 797 O O . GLU A 1 100 ? -11.694 -10.515 -3.932 1.00 87.56 100 GLU A O 1
ATOM 802 N N . SER A 1 101 ? -10.857 -9.582 -2.083 1.00 84.62 101 SER A N 1
ATOM 803 C CA . SER A 1 101 ? -10.323 -10.847 -1.588 1.00 84.62 101 SER A CA 1
ATOM 804 C C . SER A 1 101 ? -11.471 -11.850 -1.383 1.00 84.62 101 SER A C 1
ATOM 806 O O . SER A 1 101 ? -12.565 -11.470 -0.976 1.00 84.62 101 SER A O 1
ATOM 808 N N . ASN A 1 102 ? -11.235 -13.136 -1.663 1.00 81.38 102 ASN A N 1
ATOM 809 C CA . ASN A 1 102 ? -12.270 -14.179 -1.814 1.00 81.38 102 ASN A CA 1
ATOM 810 C C . ASN A 1 102 ? -13.155 -14.070 -3.072 1.00 81.38 102 ASN A C 1
ATOM 812 O O . ASN A 1 102 ? -14.149 -14.786 -3.159 1.00 81.38 102 ASN A O 1
ATOM 816 N N . ARG A 1 103 ? -12.754 -13.274 -4.078 1.00 82.25 103 ARG A N 1
ATOM 817 C CA . ARG A 1 103 ? -13.411 -13.192 -5.401 1.00 82.25 103 ARG A CA 1
ATOM 818 C C . ARG A 1 103 ? -14.861 -12.707 -5.324 1.00 82.25 103 ARG A C 1
ATOM 820 O O . ARG A 1 103 ? -15.730 -13.207 -6.035 1.00 82.25 103 ARG A O 1
ATOM 827 N N . VAL A 1 104 ? -15.110 -11.756 -4.431 1.00 83.38 104 VAL A N 1
ATOM 828 C CA . VAL A 1 104 ? -16.399 -11.071 -4.309 1.00 83.38 104 VAL A CA 1
ATOM 829 C C . VAL A 1 104 ? -16.291 -9.694 -4.945 1.00 83.38 104 VAL A C 1
ATOM 831 O O . VAL A 1 104 ? -15.243 -9.063 -4.862 1.00 83.38 104 VAL A O 1
ATOM 834 N N . TYR A 1 105 ? -17.363 -9.223 -5.566 1.00 86.38 105 TYR A N 1
ATOM 835 C CA . TYR A 1 105 ? -17.431 -7.892 -6.159 1.00 86.38 105 TYR A CA 1
ATOM 836 C C . TYR A 1 105 ? -18.834 -7.321 -5.959 1.00 86.38 105 TYR A C 1
ATOM 838 O O . TYR A 1 105 ? -19.797 -8.069 -5.770 1.00 86.38 105 TYR A O 1
ATOM 846 N N . LEU A 1 106 ? -18.949 -5.994 -5.982 1.00 82.69 106 LEU A N 1
ATOM 847 C CA . LEU A 1 106 ? -20.243 -5.321 -5.951 1.00 82.69 106 LEU A CA 1
ATOM 848 C C . LEU A 1 106 ? -20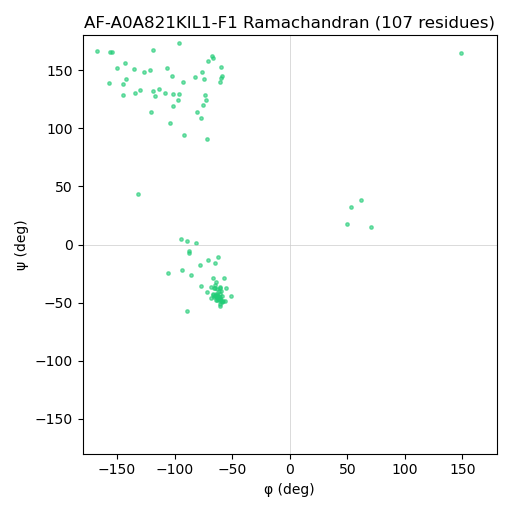.847 -5.329 -7.362 1.00 82.69 106 LEU A C 1
ATOM 850 O O . LEU A 1 106 ? -20.289 -4.725 -8.279 1.00 82.69 106 LEU A O 1
ATOM 854 N N . GLY A 1 107 ? -21.963 -6.040 -7.528 1.00 83.44 107 GLY A N 1
ATOM 855 C CA . GLY A 1 107 ? -22.767 -6.014 -8.750 1.00 83.44 107 GLY A CA 1
ATOM 856 C C . GLY A 1 107 ? -23.435 -4.654 -8.974 1.00 83.44 107 GLY A C 1
ATOM 857 O O . GLY A 1 107 ? -23.532 -3.836 -8.063 1.00 83.44 107 GLY A O 1
ATOM 858 N N . PHE A 1 108 ? -23.867 -4.404 -10.210 1.00 84.69 108 PHE A N 1
ATOM 859 C CA . PHE A 1 108 ? -24.589 -3.180 -10.584 1.00 84.69 108 PHE A CA 1
ATOM 860 C C . PHE A 1 108 ? -26.118 -3.298 -10.431 1.00 84.69 108 PHE A C 1
ATOM 862 O O . PHE A 1 108 ? -26.829 -2.380 -10.844 1.00 84.69 108 PHE A O 1
ATOM 869 N N . ASP A 1 109 ? -26.612 -4.432 -9.935 1.00 79.94 109 ASP A N 1
ATOM 870 C CA . ASP A 1 109 ? -28.031 -4.772 -9.798 1.00 79.94 109 ASP A CA 1
ATOM 871 C C . ASP A 1 109 ? -28.694 -4.242 -8.515 1.00 79.94 109 ASP A C 1
ATOM 873 O O . ASP A 1 109 ? -27.988 -3.963 -7.518 1.00 79.94 109 ASP A O 1
#

Solvent-accessible surface area (backbone atoms only — not comparable to full-atom values): 7411 Å² total; per-residue (Å²): 134,90,77,75,97,70,75,89,62,103,82,58,84,86,85,84,90,74,64,93,83,64,87,78,84,88,85,86,86,52,70,55,88,79,36,75,68,53,6,52,53,32,37,46,71,77,50,66,78,57,55,70,66,57,54,51,50,52,53,52,52,52,51,53,56,61,56,66,75,64,85,82,93,72,92,78,46,75,67,56,51,51,52,51,56,52,52,52,54,59,61,70,68,51,81,78,82,67,65,40,74,93,78,43,62,72,74,96,123

pLDDT: mean 90.41, std 7.07, range [49.09, 98.25]

Sequence (109 aa):
MHGQTTADGCSSGAYVILPVNQKQVTVYVGISFVSIEQARINLQMQTKLESFDSIRNFIQQTWLNEMSRFEATAEWNRESEIKFNTALVHSMSSPTIWDESNRVYLGFD